Protein AF-A0A7X8T7S2-F1 (afdb_monomer)

pLDDT: mean 86.77, std 12.21, range [43.12, 97.44]

Radius of gyration: 18.38 Å; Cα contacts (8 Å, |Δi|>4): 22; chains: 1; bounding box: 34×23×56 Å

Sequence (75 aa):
MSERLNLEYQVRELFKAKMEEFIAWCGENWTVTPEQAIADNIFDSKPEGYREGYNNAIEGLSGALECFLEEQVPA

Structure (mmCIF, N/CA/C/O 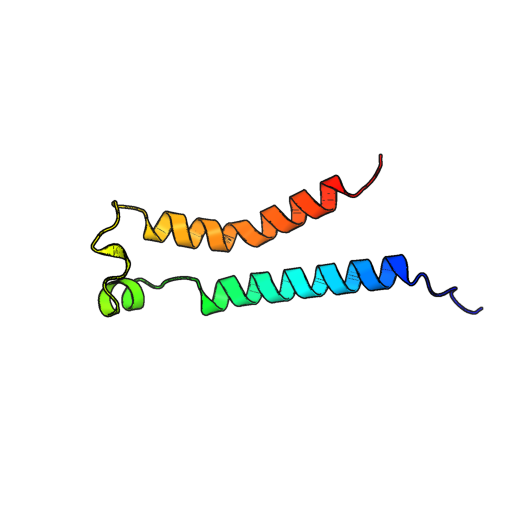backbone):
data_AF-A0A7X8T7S2-F1
#
_entry.id   AF-A0A7X8T7S2-F1
#
loop_
_atom_site.group_PDB
_atom_site.id
_atom_site.type_symbol
_atom_site.label_atom_id
_atom_site.label_alt_id
_atom_site.label_comp_id
_atom_site.label_asym_id
_atom_site.label_entity_id
_atom_site.label_seq_id
_atom_site.pdbx_PDB_ins_code
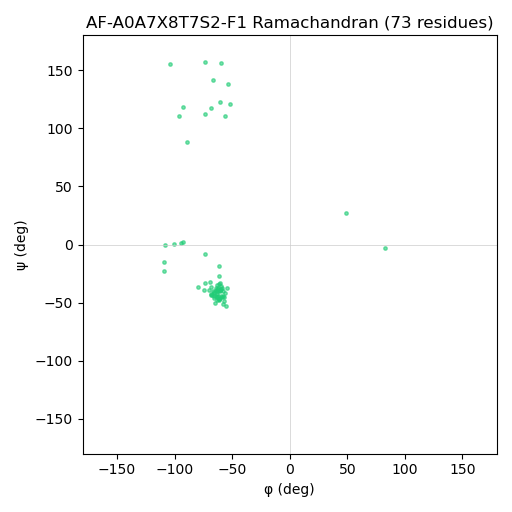_atom_site.Cartn_x
_atom_site.Cartn_y
_atom_site.Cartn_z
_atom_site.occupancy
_atom_site.B_iso_or_equiv
_atom_site.auth_seq_id
_atom_site.auth_comp_id
_atom_site.auth_asym_id
_atom_site.auth_atom_id
_atom_site.pdbx_PDB_model_num
ATOM 1 N N . MET A 1 1 ? -19.357 -13.243 33.237 1.00 43.12 1 MET A N 1
ATOM 2 C CA . MET A 1 1 ? -19.079 -11.796 33.124 1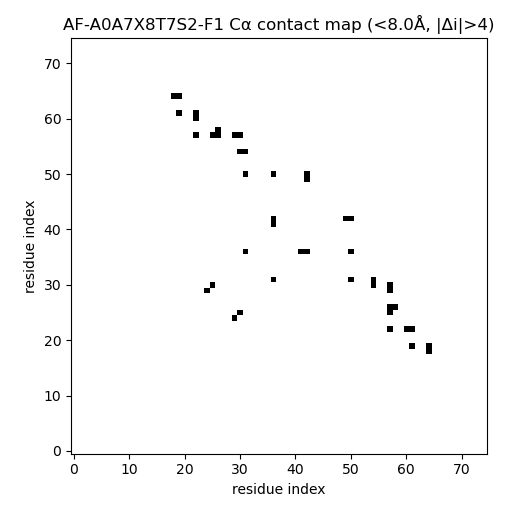.00 43.12 1 MET A CA 1
ATOM 3 C C . MET A 1 1 ? -19.222 -11.440 31.659 1.00 43.12 1 MET A C 1
ATOM 5 O O . MET A 1 1 ? -18.463 -11.969 30.867 1.00 43.12 1 MET A O 1
ATOM 9 N N . SER A 1 2 ? -20.251 -10.678 31.284 1.00 50.19 2 SER A N 1
ATOM 10 C CA . SER A 1 2 ? -20.421 -10.235 29.896 1.00 50.19 2 SER A CA 1
ATOM 11 C C . SER A 1 2 ? -19.388 -9.147 29.635 1.00 50.19 2 SER A C 1
ATOM 13 O O . SER A 1 2 ? -19.485 -8.079 30.242 1.00 50.19 2 SER A O 1
ATOM 15 N N . GLU A 1 3 ? -18.401 -9.413 28.782 1.00 61.19 3 GLU A N 1
ATOM 16 C CA . GLU A 1 3 ? -17.596 -8.349 28.184 1.00 61.19 3 GLU A CA 1
ATOM 17 C C . GLU A 1 3 ? -18.573 -7.337 27.581 1.00 61.19 3 GLU A C 1
ATOM 19 O O . GLU A 1 3 ? -19.466 -7.692 26.806 1.00 61.19 3 GLU A O 1
ATOM 24 N N . ARG A 1 4 ? -18.505 -6.084 28.035 1.00 63.78 4 ARG A N 1
ATOM 25 C CA . ARG A 1 4 ? -19.306 -5.026 27.427 1.00 63.78 4 ARG A CA 1
ATOM 26 C C . ARG A 1 4 ? -18.736 -4.808 26.034 1.00 63.78 4 ARG A C 1
ATOM 28 O O . ARG A 1 4 ? -17.577 -4.435 25.899 1.00 63.78 4 ARG A O 1
ATOM 35 N N . LEU A 1 5 ? -19.560 -5.067 25.027 1.00 79.25 5 LEU A N 1
ATOM 36 C CA . LEU A 1 5 ? -19.240 -4.840 23.628 1.00 79.25 5 LEU A CA 1
ATOM 37 C C . LEU A 1 5 ? -18.846 -3.363 23.440 1.00 79.25 5 LEU A C 1
ATOM 39 O O . LEU A 1 5 ? -19.690 -2.479 23.585 1.00 79.25 5 LEU A O 1
ATOM 43 N N . ASN A 1 6 ? -17.571 -3.086 23.158 1.00 86.31 6 ASN A N 1
ATOM 44 C CA . ASN A 1 6 ? -17.137 -1.760 22.726 1.00 86.31 6 ASN A CA 1
ATOM 45 C C . ASN A 1 6 ? -17.234 -1.710 21.200 1.00 86.31 6 ASN A C 1
ATOM 47 O O . ASN A 1 6 ? -16.293 -2.068 20.492 1.00 86.31 6 ASN A O 1
ATOM 51 N N . LEU A 1 7 ? -18.412 -1.323 20.712 1.00 89.88 7 LEU A N 1
ATOM 52 C CA . LEU A 1 7 ? -18.719 -1.302 19.285 1.00 89.88 7 LEU A CA 1
ATOM 53 C C . LEU A 1 7 ? -17.778 -0.373 18.508 1.00 89.88 7 LEU A C 1
ATOM 55 O O . LEU A 1 7 ? -17.358 -0.720 17.412 1.00 89.88 7 LEU A O 1
ATOM 59 N N . GLU A 1 8 ? -17.421 0.777 19.080 1.00 88.12 8 GLU A N 1
ATOM 60 C CA . GLU A 1 8 ? -16.519 1.742 18.445 1.00 88.12 8 GLU A CA 1
ATOM 61 C C . GLU A 1 8 ? -15.136 1.131 18.200 1.00 88.12 8 GLU A C 1
ATOM 63 O O . GLU A 1 8 ? -14.626 1.173 17.080 1.00 88.12 8 GLU A O 1
ATOM 68 N N . TYR A 1 9 ? -14.574 0.476 19.219 1.00 87.38 9 TYR A N 1
ATOM 69 C CA . TYR A 1 9 ? -13.306 -0.239 19.092 1.00 87.38 9 TYR A CA 1
ATOM 70 C C . TYR A 1 9 ? -13.390 -1.370 18.057 1.00 87.38 9 TYR A C 1
ATOM 72 O O . TYR A 1 9 ? -12.538 -1.470 17.182 1.00 87.38 9 TYR A O 1
ATOM 80 N N . GLN A 1 10 ? -14.444 -2.190 18.103 1.00 89.94 10 GLN A N 1
ATOM 81 C CA . GLN A 1 10 ? -14.616 -3.302 17.160 1.00 89.94 10 GLN A CA 1
ATOM 82 C C . GLN A 1 10 ? -14.752 -2.830 15.708 1.00 89.94 10 GLN A C 1
ATOM 84 O O . GLN A 1 10 ? -14.193 -3.448 14.803 1.00 89.94 10 GLN A O 1
ATOM 89 N N . VAL A 1 11 ? -15.472 -1.730 15.477 1.00 91.19 11 VAL A N 1
ATOM 90 C CA . VAL A 1 11 ? -15.593 -1.121 14.148 1.00 91.19 11 VAL A CA 1
ATOM 91 C C . VAL A 1 11 ? -14.241 -0.577 13.691 1.00 91.19 11 VAL A C 1
ATOM 93 O O . VAL A 1 11 ? -13.852 -0.835 12.554 1.00 91.19 11 VAL A O 1
ATOM 96 N N . ARG A 1 12 ? -13.490 0.110 14.561 1.00 90.25 12 ARG A N 1
ATOM 97 C CA . ARG A 1 12 ? -12.139 0.601 14.240 1.00 90.25 12 ARG A CA 1
ATOM 98 C C . ARG A 1 12 ? -11.208 -0.535 13.813 1.00 90.25 12 ARG A C 1
ATOM 100 O O . ARG A 1 12 ? -10.573 -0.424 12.766 1.00 90.25 12 ARG A O 1
ATOM 107 N N . GLU A 1 13 ? -11.159 -1.622 14.578 1.00 91.56 13 GLU A N 1
ATOM 108 C CA . GLU A 1 13 ? -10.312 -2.776 14.252 1.00 91.56 13 GLU A CA 1
ATOM 109 C C . GLU A 1 13 ? -10.740 -3.449 12.941 1.00 91.56 13 GLU A C 1
ATOM 111 O O . GLU A 1 13 ? -9.890 -3.838 12.141 1.00 91.56 13 GLU A O 1
ATOM 116 N N . LEU A 1 14 ? -12.046 -3.522 12.658 1.00 94.75 14 LEU A N 1
ATOM 117 C CA . LEU A 1 14 ? -12.541 -4.038 11.380 1.00 94.75 14 LEU A CA 1
ATOM 118 C C . LEU A 1 14 ? -12.087 -3.169 10.197 1.00 94.75 14 LEU A C 1
ATOM 120 O O . LEU A 1 14 ? -11.639 -3.702 9.184 1.00 94.75 14 LEU A O 1
ATOM 124 N N . PHE A 1 15 ? -12.192 -1.842 10.310 1.00 93.31 15 PHE A N 1
ATOM 125 C CA . PHE A 1 15 ? -11.725 -0.927 9.263 1.00 93.31 15 PHE A CA 1
ATOM 126 C C . PHE A 1 15 ? -10.218 -1.035 9.050 1.00 93.31 15 PHE A C 1
ATOM 128 O O . PHE A 1 15 ? -9.775 -1.088 7.904 1.00 93.31 15 PHE A O 1
ATOM 135 N N . LYS A 1 16 ? -9.442 -1.121 10.136 1.00 93.62 16 LYS A N 1
ATOM 136 C CA . LYS A 1 16 ? -7.998 -1.359 10.070 1.00 93.62 16 LYS A CA 1
ATOM 137 C C . LYS A 1 16 ? -7.682 -2.631 9.283 1.00 93.62 16 LYS A C 1
ATOM 139 O O . LYS A 1 16 ? -6.964 -2.552 8.292 1.00 93.62 16 LYS A O 1
ATOM 144 N N . ALA A 1 17 ? -8.295 -3.756 9.649 1.00 95.38 17 ALA A N 1
ATO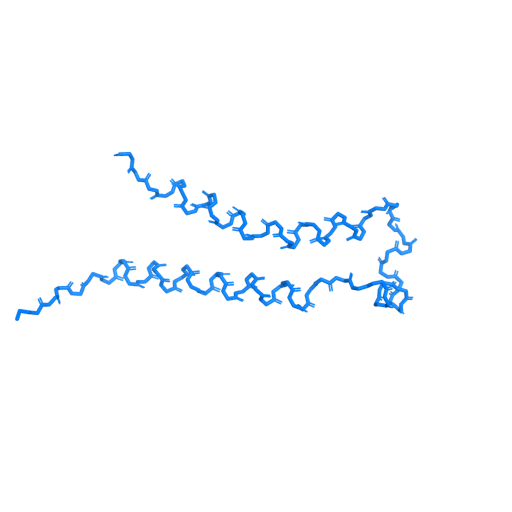M 145 C CA . ALA A 1 17 ? -8.089 -5.028 8.958 1.00 95.38 17 ALA A CA 1
ATOM 146 C C . ALA A 1 17 ? -8.440 -4.941 7.461 1.00 95.38 17 ALA A C 1
ATOM 148 O O . ALA A 1 17 ? -7.714 -5.456 6.617 1.00 95.38 17 ALA A O 1
ATOM 149 N N . LYS A 1 18 ? -9.521 -4.234 7.099 1.00 97.44 18 LYS A N 1
ATOM 150 C CA . LYS A 1 18 ? -9.890 -4.041 5.686 1.00 97.44 18 LYS A CA 1
ATOM 151 C C . LYS A 1 18 ? -8.932 -3.148 4.910 1.00 97.44 18 LYS A C 1
ATOM 153 O O . LYS A 1 18 ? -8.729 -3.392 3.723 1.00 97.44 18 LYS A O 1
ATOM 158 N N . MET A 1 19 ? -8.327 -2.154 5.551 1.00 96.44 19 MET A N 1
ATOM 159 C CA . MET A 1 19 ? -7.268 -1.366 4.921 1.00 96.44 19 MET A CA 1
ATOM 160 C C . MET A 1 19 ? -6.007 -2.207 4.703 1.00 96.44 19 MET A C 1
ATOM 162 O O . MET A 1 19 ? -5.440 -2.157 3.617 1.00 96.44 19 MET A O 1
ATOM 166 N N . GLU A 1 20 ? -5.610 -3.026 5.680 1.00 96.69 20 GLU A N 1
ATOM 167 C CA . GLU A 1 20 ? -4.464 -3.940 5.555 1.00 96.69 20 GLU A CA 1
ATOM 168 C C . GLU A 1 20 ? -4.669 -4.960 4.421 1.00 96.69 20 GLU A C 1
ATOM 170 O O . GLU A 1 20 ? -3.790 -5.128 3.576 1.00 96.69 20 GLU A O 1
ATOM 175 N N . GLU A 1 21 ? -5.854 -5.579 4.341 1.00 97.44 21 GLU A N 1
ATOM 176 C CA . GLU A 1 21 ? -6.227 -6.481 3.239 1.00 97.44 21 GLU A CA 1
ATOM 177 C C . GLU A 1 21 ? -6.141 -5.783 1.873 1.00 97.44 21 GLU A C 1
ATOM 179 O O . GLU A 1 21 ? -5.620 -6.349 0.910 1.00 97.44 21 GLU A O 1
ATOM 184 N N . PHE A 1 22 ? -6.637 -4.546 1.776 1.00 96.62 22 PHE A N 1
ATOM 185 C CA . PHE A 1 22 ? -6.600 -3.782 0.531 1.00 96.62 22 PHE A CA 1
ATOM 186 C C . PHE A 1 22 ? -5.167 -3.436 0.110 1.00 96.62 22 PHE A C 1
ATOM 188 O O . PHE A 1 22 ? -4.827 -3.558 -1.064 1.00 96.62 22 PHE A O 1
ATOM 195 N N . ILE A 1 23 ? -4.310 -3.053 1.057 1.00 97.06 23 ILE A N 1
ATOM 196 C CA . ILE A 1 23 ? -2.897 -2.757 0.787 1.00 97.06 23 ILE A CA 1
ATOM 197 C C . ILE A 1 23 ? -2.172 -4.002 0.272 1.00 97.06 23 ILE A C 1
ATOM 199 O O . ILE A 1 23 ? -1.453 -3.916 -0.725 1.00 97.06 23 ILE A O 1
ATOM 203 N N . ALA A 1 24 ? -2.399 -5.161 0.896 1.00 96.25 24 ALA A N 1
ATOM 204 C CA . ALA A 1 24 ? -1.839 -6.425 0.422 1.00 96.25 24 ALA A CA 1
ATOM 205 C C . ALA 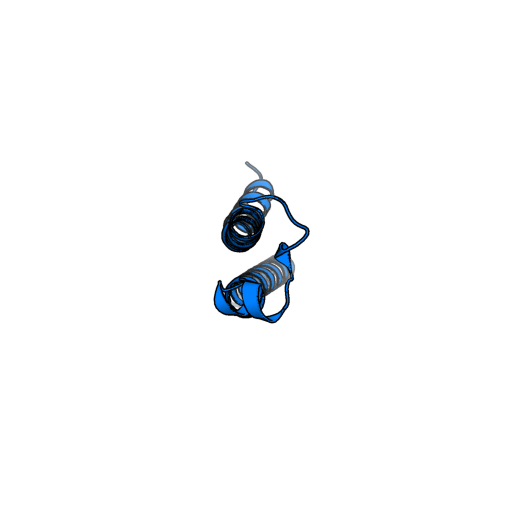A 1 24 ? -2.293 -6.731 -1.015 1.00 96.25 24 ALA A C 1
ATOM 207 O O . ALA A 1 24 ? -1.472 -7.039 -1.879 1.00 96.25 24 ALA A O 1
ATOM 208 N N . TRP A 1 25 ? -3.585 -6.547 -1.299 1.00 96.50 25 TRP A N 1
ATOM 209 C CA . TRP A 1 25 ? -4.129 -6.726 -2.642 1.00 96.50 25 TRP A CA 1
ATOM 210 C C . TRP A 1 25 ? -3.491 -5.777 -3.671 1.00 96.50 25 TRP A C 1
ATOM 212 O O . TRP A 1 25 ? -3.178 -6.215 -4.779 1.00 96.50 25 TRP A O 1
ATOM 222 N N . CYS A 1 26 ? -3.239 -4.511 -3.321 1.00 95.50 26 CYS A N 1
ATOM 223 C CA . CYS A 1 26 ? -2.515 -3.567 -4.181 1.00 95.50 26 CYS A CA 1
ATOM 224 C C . CYS A 1 26 ? -1.098 -4.065 -4.501 1.00 95.50 26 CYS A C 1
ATOM 226 O O . CYS A 1 26 ? -0.687 -4.026 -5.660 1.00 95.50 26 CYS A O 1
ATOM 228 N N . GLY A 1 27 ? -0.373 -4.581 -3.506 1.00 94.19 27 GLY A N 1
ATOM 229 C CA . GLY A 1 27 ? 0.954 -5.170 -3.710 1.00 94.19 27 GLY A CA 1
ATOM 230 C C . GLY A 1 27 ? 0.942 -6.343 -4.694 1.00 94.19 27 GLY A C 1
ATOM 231 O O . GLY A 1 27 ? 1.840 -6.463 -5.523 1.00 94.19 27 GLY A O 1
ATOM 232 N N . GLU A 1 28 ? -0.100 -7.171 -4.662 1.00 92.69 28 GLU A N 1
ATOM 233 C CA . GLU A 1 28 ? -0.236 -8.330 -5.552 1.00 92.69 28 GLU A CA 1
ATOM 234 C C . GLU A 1 28 ? -0.721 -7.970 -6.964 1.00 92.69 28 GLU A C 1
ATOM 236 O O . GLU A 1 28 ? -0.306 -8.599 -7.936 1.00 92.69 28 GLU A O 1
ATOM 241 N N . ASN A 1 29 ? -1.617 -6.987 -7.089 1.00 93.12 29 ASN A N 1
ATOM 242 C CA . ASN A 1 29 ? -2.375 -6.764 -8.326 1.00 93.12 29 ASN A CA 1
ATOM 243 C C . ASN A 1 29 ? -1.964 -5.500 -9.080 1.00 93.12 29 ASN A C 1
ATOM 245 O O . ASN A 1 29 ? -2.225 -5.402 -10.278 1.00 93.12 29 ASN A O 1
ATOM 249 N N . TRP A 1 30 ? -1.372 -4.522 -8.396 1.00 92.75 30 TRP A N 1
ATOM 250 C CA . TRP A 1 30 ? -0.993 -3.240 -8.990 1.00 92.75 30 TRP A CA 1
ATOM 251 C C . TRP A 1 30 ? 0.512 -3.071 -9.150 1.00 92.75 30 TRP A C 1
ATOM 253 O O . TRP A 1 30 ? 0.916 -2.228 -9.938 1.00 92.75 30 TRP A O 1
ATOM 263 N N . THR A 1 31 ? 1.348 -3.883 -8.500 1.00 92.50 31 THR A N 1
ATOM 264 C CA . THR A 1 31 ? 2.794 -3.887 -8.768 1.00 92.50 31 THR A CA 1
ATOM 265 C C . THR A 1 31 ? 3.062 -4.250 -10.225 1.00 92.50 31 THR A C 1
ATOM 267 O O . THR A 1 31 ? 2.669 -5.320 -10.691 1.00 92.50 31 THR A O 1
ATOM 270 N N . VAL A 1 32 ? 3.763 -3.376 -10.951 1.00 90.62 32 VAL A N 1
ATOM 271 C CA . VAL A 1 32 ? 4.024 -3.594 -12.376 1.00 90.62 32 VAL A CA 1
ATOM 272 C C . VAL A 1 32 ? 5.354 -4.308 -12.574 1.00 90.62 32 VAL A C 1
ATOM 274 O O . VAL A 1 32 ? 6.434 -3.798 -12.242 1.00 90.62 32 VAL A O 1
ATOM 277 N N . THR A 1 33 ? 5.273 -5.499 -13.158 1.00 87.56 33 THR A N 1
ATOM 278 C CA . THR A 1 33 ? 6.442 -6.295 -13.546 1.00 87.56 33 THR A CA 1
ATOM 279 C C . THR A 1 33 ? 7.133 -5.713 -14.788 1.00 87.56 33 THR A C 1
ATOM 281 O O . THR A 1 33 ? 6.500 -4.995 -15.571 1.00 87.56 33 THR A O 1
ATOM 284 N N . PRO A 1 34 ? 8.431 -5.996 -15.005 1.00 84.81 34 PRO A N 1
ATOM 285 C CA . PRO A 1 34 ? 9.117 -5.622 -16.243 1.00 84.81 34 PRO A CA 1
ATOM 286 C C . PRO A 1 34 ? 8.404 -6.131 -17.505 1.00 84.81 34 PRO A C 1
ATOM 288 O O . PRO A 1 34 ? 8.333 -5.421 -18.504 1.00 84.81 34 PRO A O 1
ATOM 291 N N . GLU A 1 35 ? 7.834 -7.333 -17.460 1.00 87.25 35 GLU A N 1
ATOM 292 C CA . GLU A 1 35 ? 7.163 -7.963 -18.598 1.00 87.25 35 GLU A CA 1
ATOM 293 C C . GLU A 1 35 ? 5.861 -7.235 -18.965 1.00 87.25 35 GLU A C 1
ATOM 295 O O . GLU A 1 35 ? 5.617 -6.972 -20.142 1.00 87.25 35 GLU A O 1
ATOM 300 N N . GLN A 1 36 ? 5.055 -6.851 -17.969 1.00 86.50 36 GLN A N 1
ATOM 301 C CA . GLN A 1 36 ? 3.837 -6.052 -18.175 1.00 86.50 36 GLN A CA 1
ATOM 302 C C . GLN A 1 36 ? 4.158 -4.642 -18.676 1.00 86.50 36 GLN A C 1
ATOM 304 O O . GLN A 1 36 ? 3.492 -4.136 -19.576 1.00 86.50 36 GLN A O 1
ATOM 309 N N . ALA A 1 37 ? 5.211 -4.022 -18.135 1.00 85.12 37 ALA A N 1
ATOM 310 C CA . ALA A 1 37 ? 5.674 -2.709 -18.575 1.00 85.12 37 ALA A CA 1
ATOM 311 C C . ALA A 1 37 ? 5.988 -2.680 -20.082 1.00 85.12 37 ALA A C 1
ATOM 313 O O . ALA A 1 37 ? 5.625 -1.717 -20.755 1.00 85.12 37 ALA A O 1
ATOM 314 N N . ILE A 1 38 ? 6.626 -3.741 -20.591 1.00 84.69 38 ILE A N 1
ATOM 315 C CA . ILE A 1 38 ? 6.979 -3.904 -22.008 1.00 84.69 38 ILE A CA 1
ATOM 316 C C . ILE A 1 38 ? 5.748 -4.240 -22.861 1.00 84.69 38 ILE A C 1
ATOM 318 O O . ILE A 1 38 ? 5.642 -3.769 -23.988 1.00 84.69 38 ILE A O 1
ATOM 322 N N . ALA A 1 39 ? 4.830 -5.070 -22.359 1.00 85.44 39 ALA A N 1
ATOM 323 C CA . ALA A 1 39 ? 3.664 -5.512 -23.126 1.00 85.44 39 ALA A CA 1
ATOM 324 C C . ALA A 1 39 ? 2.642 -4.388 -23.365 1.00 85.44 39 ALA A C 1
ATOM 326 O O . ALA A 1 39 ? 2.084 -4.281 -24.458 1.00 85.44 39 ALA A O 1
ATOM 327 N N . ASP A 1 40 ? 2.422 -3.546 -22.355 1.00 79.69 40 ASP A N 1
ATOM 328 C CA . ASP A 1 40 ? 1.344 -2.555 -22.353 1.00 79.69 40 ASP A CA 1
ATOM 329 C C . ASP A 1 40 ? 1.830 -1.131 -22.701 1.00 79.69 40 ASP A C 1
ATOM 331 O O . ASP A 1 40 ? 1.029 -0.193 -22.724 1.00 79.69 40 ASP A O 1
ATOM 335 N N . ASN A 1 41 ? 3.136 -0.946 -22.964 1.00 79.56 41 ASN A N 1
ATOM 336 C CA . ASN A 1 41 ? 3.795 0.346 -23.240 1.00 79.56 41 ASN A CA 1
ATOM 337 C C . ASN A 1 41 ? 3.452 1.449 -22.211 1.00 79.56 41 ASN A C 1
ATOM 339 O O . ASN A 1 41 ? 3.458 2.646 -22.517 1.00 79.56 41 ASN A O 1
ATOM 343 N N . ILE A 1 42 ? 3.127 1.062 -20.970 1.00 75.31 42 ILE A N 1
ATOM 344 C CA . ILE A 1 42 ? 2.593 1.955 -19.921 1.00 75.31 42 ILE A CA 1
ATOM 345 C C . ILE A 1 42 ? 3.586 3.077 -19.592 1.00 75.31 42 ILE A C 1
ATOM 347 O O . ILE A 1 42 ? 3.190 4.206 -19.276 1.00 75.31 42 ILE A O 1
ATOM 351 N N . PHE A 1 43 ? 4.882 2.773 -19.684 1.00 81.81 43 PHE A N 1
ATOM 352 C CA . PHE A 1 43 ? 5.959 3.664 -19.264 1.00 81.81 43 PHE A CA 1
ATOM 353 C C . PHE A 1 43 ? 6.759 4.275 -20.415 1.00 81.81 43 PHE A C 1
ATOM 355 O O . PHE A 1 43 ? 7.610 5.116 -20.153 1.00 81.81 43 PHE A O 1
ATOM 362 N N . ASP A 1 44 ? 6.447 3.960 -21.673 1.00 81.12 44 ASP A N 1
ATOM 363 C CA . ASP A 1 44 ? 7.190 4.455 -22.846 1.00 81.12 44 ASP A CA 1
ATOM 364 C C . ASP A 1 44 ? 7.166 5.985 -22.974 1.00 81.12 44 ASP A C 1
ATOM 366 O O . ASP A 1 44 ? 8.068 6.603 -23.534 1.00 81.12 44 ASP A O 1
ATOM 370 N N . SER A 1 45 ? 6.117 6.612 -22.436 1.00 86.25 45 SER A N 1
ATOM 371 C CA . SER A 1 45 ? 5.958 8.072 -22.387 1.00 86.25 45 SER A CA 1
ATOM 372 C C . SER A 1 45 ? 6.438 8.702 -21.076 1.00 86.25 45 SER A C 1
ATOM 374 O O . SER A 1 45 ? 6.275 9.909 -20.875 1.00 86.25 45 SER A O 1
ATOM 376 N N . LYS A 1 46 ? 6.962 7.901 -20.145 1.00 86.38 46 LYS A N 1
ATOM 377 C CA . LYS A 1 46 ? 7.320 8.331 -18.794 1.00 86.38 46 LYS A CA 1
ATOM 378 C C . LYS A 1 46 ? 8.835 8.502 -18.656 1.00 86.38 46 LYS A C 1
ATOM 380 O O . LYS A 1 46 ? 9.596 7.890 -19.400 1.00 86.38 46 LYS A O 1
ATOM 385 N N . PRO A 1 47 ? 9.286 9.347 -17.713 1.00 89.94 47 PRO A N 1
ATOM 386 C CA . PRO A 1 47 ? 10.706 9.476 -17.413 1.00 89.94 47 PRO A CA 1
ATOM 387 C C . PRO A 1 47 ? 11.326 8.153 -16.952 1.00 89.94 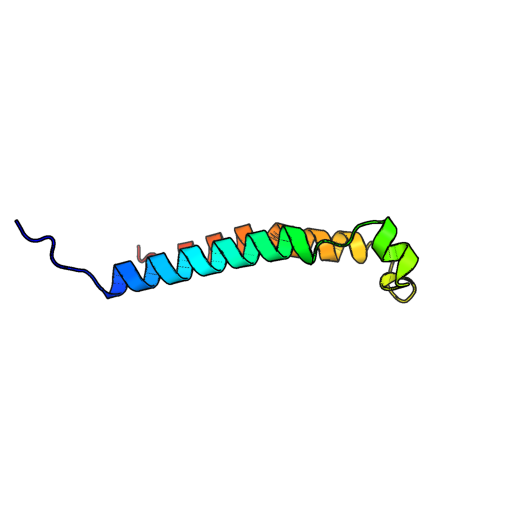47 PRO A C 1
ATOM 389 O O . PRO A 1 47 ? 10.644 7.292 -16.389 1.00 89.94 47 PRO A O 1
ATOM 392 N N . GLU A 1 48 ? 12.641 8.036 -17.126 1.00 88.69 48 GLU A N 1
ATOM 393 C CA . GLU A 1 48 ? 13.428 6.955 -16.533 1.00 88.69 48 GLU A CA 1
ATOM 394 C C . GLU A 1 48 ? 13.194 6.887 -15.012 1.00 88.69 48 GLU A C 1
ATOM 396 O O . GLU A 1 48 ? 13.092 7.917 -14.341 1.00 88.69 48 GLU A O 1
ATOM 401 N N . GLY A 1 49 ? 13.063 5.675 -14.468 1.00 88.38 49 GLY A N 1
ATOM 402 C CA . GLY A 1 49 ? 12.801 5.457 -13.042 1.00 88.38 49 GLY A CA 1
ATOM 403 C C . GLY A 1 49 ? 11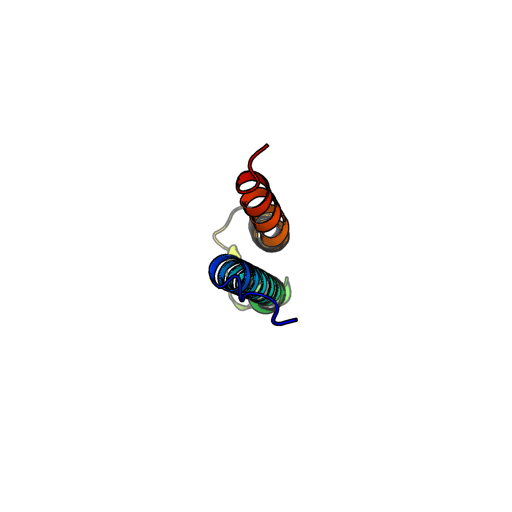.328 5.564 -12.621 1.00 88.38 49 GLY A C 1
ATOM 404 O O . GLY A 1 49 ? 11.013 5.355 -11.449 1.00 88.38 49 GLY A O 1
ATOM 405 N N . TYR A 1 50 ? 10.402 5.902 -13.529 1.00 90.75 50 TYR A N 1
ATOM 406 C CA . TYR A 1 50 ? 8.989 6.089 -13.168 1.00 90.75 50 TYR A CA 1
ATOM 407 C C . TYR A 1 50 ? 8.323 4.797 -12.674 1.00 90.75 50 TYR A C 1
ATOM 409 O O . TYR A 1 50 ? 7.543 4.837 -11.725 1.00 90.75 50 TYR A O 1
ATOM 417 N N . ARG A 1 51 ? 8.636 3.648 -13.286 1.00 91.00 51 ARG A N 1
ATOM 418 C CA . ARG A 1 51 ? 8.099 2.340 -12.875 1.00 91.00 51 ARG A CA 1
ATOM 419 C C . ARG A 1 51 ? 8.568 1.973 -11.469 1.00 91.00 51 ARG A C 1
ATOM 421 O O . ARG A 1 51 ? 7.770 1.533 -10.650 1.00 91.00 51 ARG A O 1
ATOM 428 N N . GLU A 1 52 ? 9.850 2.179 -11.192 1.00 92.31 52 GLU A N 1
ATOM 429 C CA . GLU A 1 52 ? 10.461 1.949 -9.886 1.00 92.31 52 GLU A CA 1
ATOM 430 C C . GLU A 1 52 ? 9.817 2.858 -8.837 1.00 92.31 52 GLU A C 1
ATOM 432 O O . GLU A 1 52 ? 9.396 2.381 -7.791 1.00 92.31 52 GLU A O 1
ATOM 437 N N . GLY A 1 53 ? 9.650 4.148 -9.143 1.00 93.50 53 GLY A N 1
ATOM 438 C CA . GLY A 1 53 ? 8.956 5.091 -8.263 1.00 93.50 53 GLY A CA 1
ATOM 439 C C . GLY A 1 53 ? 7.498 4.708 -7.997 1.00 93.50 53 GLY A C 1
ATOM 440 O O . GLY A 1 53 ? 7.028 4.827 -6.868 1.00 93.50 53 GLY A O 1
ATOM 441 N N . TYR A 1 54 ? 6.793 4.210 -9.013 1.00 93.69 54 TYR A N 1
ATOM 442 C CA . TYR A 1 54 ? 5.430 3.708 -8.873 1.00 93.69 54 TYR A CA 1
ATOM 443 C C . TYR A 1 54 ? 5.365 2.469 -7.964 1.00 93.69 54 TYR A C 1
ATOM 445 O O . TYR A 1 54 ? 4.593 2.464 -7.007 1.00 93.69 54 TYR A O 1
ATOM 453 N N . ASN A 1 55 ? 6.199 1.452 -8.204 1.00 94.75 55 ASN A N 1
ATOM 454 C CA . ASN A 1 55 ? 6.217 0.242 -7.374 1.00 94.75 55 ASN A CA 1
ATOM 455 C C . ASN A 1 55 ? 6.628 0.564 -5.928 1.00 94.75 55 ASN A C 1
ATOM 457 O O . ASN A 1 55 ? 5.986 0.090 -4.997 1.00 94.75 55 ASN A O 1
ATOM 461 N N . ASN A 1 56 ? 7.605 1.455 -5.730 1.00 95.75 56 ASN A N 1
ATOM 462 C CA . ASN A 1 56 ? 7.984 1.935 -4.399 1.00 95.75 56 ASN A CA 1
ATOM 463 C C . ASN A 1 56 ? 6.811 2.622 -3.677 1.00 95.75 56 ASN A C 1
ATOM 465 O O . ASN A 1 56 ? 6.676 2.504 -2.461 1.00 95.75 56 ASN A O 1
ATOM 469 N N . ALA A 1 57 ? 5.951 3.345 -4.404 1.00 95.62 57 ALA A N 1
ATOM 470 C CA . ALA A 1 57 ? 4.763 3.963 -3.819 1.00 95.62 57 ALA A CA 1
ATOM 471 C C . ALA A 1 57 ? 3.725 2.919 -3.374 1.00 95.62 57 ALA A C 1
ATOM 473 O O . ALA A 1 57 ? 3.097 3.107 -2.335 1.00 95.62 57 ALA A O 1
ATOM 474 N N . ILE A 1 58 ? 3.571 1.818 -4.120 1.00 96.06 58 ILE A N 1
ATOM 475 C CA . ILE A 1 58 ? 2.721 0.683 -3.724 1.00 96.06 58 ILE A CA 1
ATOM 476 C C . ILE A 1 58 ? 3.286 -0.002 -2.473 1.00 96.06 58 ILE A C 1
ATOM 478 O O . ILE A 1 58 ? 2.544 -0.232 -1.519 1.00 96.06 58 ILE A O 1
ATOM 482 N N . GLU A 1 59 ? 4.594 -0.262 -2.432 1.00 94.81 59 GLU A N 1
ATOM 483 C CA . GLU A 1 59 ? 5.267 -0.842 -1.259 1.00 94.81 59 GLU A CA 1
ATOM 484 C C . GLU A 1 59 ? 5.151 0.055 -0.015 1.00 94.81 59 GLU A C 1
ATOM 486 O O . GLU A 1 59 ? 5.005 -0.440 1.100 1.00 94.81 59 GLU A O 1
ATOM 491 N N . GLY A 1 60 ? 5.153 1.380 -0.196 1.00 95.50 60 GLY A N 1
ATOM 492 C CA . GLY A 1 60 ? 5.038 2.357 0.890 1.00 95.50 60 GLY A CA 1
ATOM 493 C C . GLY A 1 60 ? 3.645 2.488 1.519 1.00 95.50 60 GLY A C 1
ATOM 494 O O . GLY A 1 60 ? 3.505 3.176 2.533 1.00 95.50 60 GLY A O 1
ATOM 495 N N . LEU A 1 61 ? 2.608 1.854 0.959 1.00 95.94 61 LEU A N 1
ATOM 496 C CA . LEU A 1 61 ? 1.233 1.972 1.460 1.00 95.94 61 LEU A CA 1
ATOM 497 C C . LEU A 1 61 ? 1.066 1.434 2.889 1.00 95.94 61 LEU A C 1
ATOM 499 O O . LEU A 1 61 ? 0.296 2.004 3.661 1.00 95.94 61 LEU A O 1
ATOM 503 N N . SER A 1 62 ? 1.788 0.371 3.258 1.00 93.81 62 SER A N 1
ATOM 504 C CA . SER A 1 62 ? 1.752 -0.184 4.619 1.00 93.81 62 SER A CA 1
ATOM 505 C C . SER A 1 62 ? 2.264 0.826 5.647 1.00 93.81 62 SER A C 1
ATOM 507 O O . SER A 1 62 ? 1.576 1.106 6.625 1.00 93.81 62 SER A O 1
ATOM 509 N N . GLY A 1 63 ? 3.410 1.453 5.372 1.00 93.19 63 GLY A N 1
ATOM 510 C CA . GLY A 1 63 ? 3.971 2.500 6.227 1.00 93.19 63 GLY A CA 1
ATOM 511 C C . GLY A 1 63 ? 3.057 3.724 6.333 1.00 93.19 63 GLY A C 1
ATOM 512 O O . GLY A 1 63 ? 2.897 4.285 7.413 1.00 93.19 63 GLY A O 1
ATOM 513 N N . ALA A 1 64 ? 2.384 4.110 5.244 1.00 93.88 64 ALA A N 1
ATOM 514 C CA . ALA A 1 64 ? 1.407 5.200 5.280 1.00 93.88 64 ALA A CA 1
ATOM 515 C C . ALA A 1 64 ? 0.213 4.890 6.205 1.00 93.88 64 ALA A C 1
ATOM 517 O O . ALA A 1 64 ? -0.260 5.778 6.918 1.00 93.88 64 ALA A O 1
ATOM 518 N N . LEU A 1 65 ? -0.258 3.637 6.220 1.00 93.25 65 LEU A N 1
ATOM 519 C CA . LEU A 1 65 ? -1.307 3.200 7.139 1.00 93.25 65 LEU A CA 1
ATOM 520 C C . LEU A 1 65 ? -0.824 3.208 8.595 1.00 93.25 65 LEU A C 1
ATOM 522 O O . LEU A 1 65 ? -1.557 3.672 9.467 1.00 93.25 65 LEU A O 1
ATOM 526 N N . GLU A 1 66 ? 0.391 2.731 8.864 1.00 91.75 66 GLU A N 1
ATOM 527 C CA . GLU A 1 66 ? 0.984 2.754 10.207 1.00 91.75 66 GLU A CA 1
ATOM 528 C C . GLU A 1 66 ? 1.065 4.182 10.754 1.00 91.75 66 GLU A C 1
ATOM 530 O O . GLU A 1 66 ? 0.513 4.450 11.822 1.00 91.75 66 GLU A O 1
ATOM 535 N N . CYS A 1 67 ? 1.628 5.122 9.985 1.00 92.00 67 CYS A N 1
ATOM 536 C CA . CYS A 1 67 ? 1.701 6.530 10.384 1.00 92.00 67 CYS A CA 1
ATOM 537 C C . CYS A 1 67 ? 0.315 7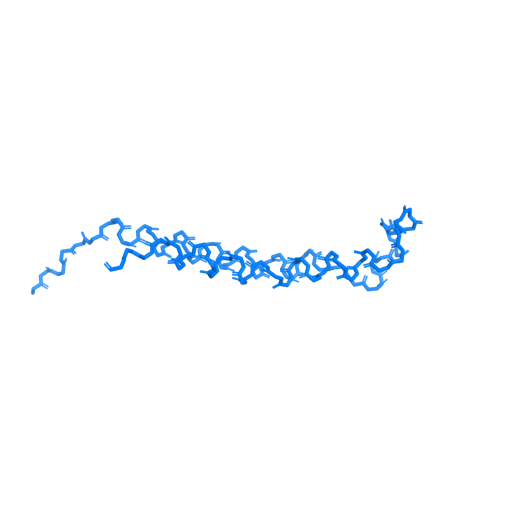.117 10.688 1.00 92.00 67 CYS A C 1
ATOM 539 O O . CYS A 1 67 ? 0.123 7.762 11.718 1.00 92.00 67 CYS A O 1
ATOM 541 N N . PHE A 1 68 ? -0.677 6.854 9.831 1.00 89.00 68 PHE A N 1
ATOM 542 C CA . PHE A 1 68 ? -2.046 7.321 10.059 1.00 89.00 68 PHE A CA 1
ATOM 543 C C . PHE A 1 68 ? -2.647 6.768 11.361 1.00 89.00 68 PHE A C 1
ATOM 545 O O . PHE A 1 68 ? -3.369 7.47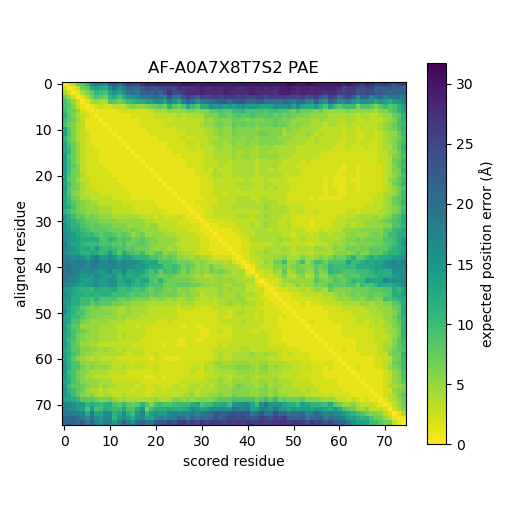3 12.063 1.00 89.00 68 PHE A O 1
ATOM 552 N N . LEU A 1 69 ? -2.375 5.504 11.695 1.00 87.38 69 LEU A N 1
ATOM 553 C CA . LEU A 1 69 ? -2.888 4.878 12.915 1.00 87.38 69 LEU A CA 1
ATOM 554 C C . LEU A 1 69 ? -2.180 5.382 14.180 1.00 87.38 69 LEU A C 1
ATOM 556 O O . LEU A 1 69 ? -2.831 5.475 15.224 1.00 87.38 69 LEU A O 1
ATOM 560 N N . GLU A 1 70 ? -0.890 5.712 14.093 1.00 85.69 70 GLU A N 1
ATOM 561 C CA . GLU A 1 70 ? -0.103 6.298 15.186 1.00 85.69 70 GLU A CA 1
ATOM 562 C C . GLU A 1 70 ? -0.589 7.706 15.553 1.00 85.69 70 GLU A C 1
ATOM 564 O O . GLU A 1 70 ? -0.764 8.004 16.735 1.00 85.69 70 GLU A O 1
ATOM 569 N N . GLU A 1 71 ? -0.913 8.544 14.562 1.00 80.31 71 GLU A N 1
ATOM 570 C CA . GLU A 1 71 ? -1.469 9.893 14.776 1.00 80.31 71 GLU A CA 1
ATOM 571 C C . GLU A 1 71 ? -2.825 9.888 15.513 1.00 80.31 71 GLU A C 1
ATOM 573 O O . GLU A 1 71 ? -3.242 10.903 16.071 1.00 80.31 71 GLU A O 1
ATOM 578 N N . GLN A 1 72 ? -3.518 8.746 15.542 1.00 67.44 72 GLN A N 1
ATOM 579 C CA . GLN A 1 72 ? -4.834 8.575 16.168 1.00 67.44 72 GLN A CA 1
ATOM 580 C C . GLN A 1 72 ? -4.760 8.092 17.631 1.00 67.44 72 GLN A C 1
ATOM 582 O O . GLN A 1 72 ? -5.803 7.837 18.241 1.00 67.44 72 GLN A O 1
ATOM 587 N N . VAL A 1 73 ? -3.565 7.913 18.210 1.00 57.28 73 VAL A N 1
ATOM 588 C CA . VAL A 1 73 ? -3.396 7.549 19.629 1.00 57.28 73 VAL A CA 1
ATOM 589 C C . VAL A 1 73 ? -3.149 8.824 20.451 1.00 57.28 73 VAL A C 1
ATOM 591 O O . VAL A 1 73 ? -2.093 9.437 20.306 1.00 57.28 73 VAL A O 1
ATOM 594 N N . PRO A 1 74 ? -4.092 9.263 21.311 1.00 50.62 74 PRO A N 1
ATOM 595 C CA . PRO A 1 74 ? -3.849 10.402 22.190 1.00 50.62 74 PRO A CA 1
ATOM 596 C C . PRO A 1 74 ? -2.767 10.054 23.226 1.00 50.62 74 PRO A C 1
ATOM 598 O O . PRO A 1 74 ? -2.727 8.924 23.714 1.00 50.62 74 PRO A O 1
ATOM 601 N N . ALA A 1 75 ? -1.902 11.032 23.524 1.00 48.66 75 ALA A N 1
ATOM 602 C CA . ALA A 1 75 ? -0.819 10.939 24.510 1.00 48.66 75 ALA A CA 1
ATOM 603 C C . ALA A 1 75 ? -1.300 10.600 25.930 1.00 48.66 75 ALA A C 1
ATOM 605 O O . ALA A 1 75 ? -2.414 11.040 26.305 1.00 48.66 75 ALA A O 1
#

Secondary structure (DSSP, 8-state):
------HHHHHHHHHHHHHHHHHHHHHHHTPPPHHHHHHS-TTTTSPTTHHHHHHHHHHTHHHHHHHHHHTTS--

Foldseek 3Di:
DDDDDPVVVVVVVVVLVVLVVVLVVCLVPVQDDPVNCVVVVPPVVPDPCVSVVRNVVSVCSVVVSVVVVVVVDDD

Solvent-accessible surface area (backbone atoms only — not comparable to full-atom values): 4603 Å² total; per-residue (Å²): 133,83,79,78,82,54,60,69,60,55,51,51,52,51,52,52,53,53,51,54,54,48,47,54,48,41,52,72,74,64,51,76,49,76,67,54,42,66,73,66,53,75,52,78,88,48,65,89,64,47,67,60,54,50,38,52,53,52,68,43,45,60,59,54,51,51,53,58,56,56,76,70,57,83,132

Mean predicted aligned error: 6.4 Å